Protein AF-A0A1Y2ER21-F1 (afdb_monomer_lite)

Secondary structure (DSSP, 8-state):
-HHHHHHHHHH-S-HHHHHHHHHHHHHHHHHHHHHHHH-PPPPHHHHHHHHHHHHHHHHHHHHHHHHHHHHHHH--

Foldseek 3Di:
DVVQLVVCVVVDPDNPLSVLVVVLVVVVVCVVCCCVVVVDDDDPVVVVVNVVSVVVSVVVVVVVVVVVVVVVVVVD

pLDDT: mean 82.61, std 7.17, range [52.41, 92.56]

Organism: NCBI:txid1754190

InterPro domains:
  IPR000620 EamA domain [PF00892] (5-61)
  IPR037185 Multidrug transporter EmrE superfamily [SSF103481] (15-62)
  IPR039632 Transmembrane protein 42 [PTHR31965] (1-74)

Structure (mmCIF, N/CA/C/O backbone):
data_AF-A0A1Y2ER21-F1
#
_entry.id   AF-A0A1Y2ER21-F1
#
loop_
_atom_site.group_PDB
_atom_site.id
_atom_site.type_symbol
_atom_site.label_atom_id
_atom_site.label_alt_id
_atom_site.label_comp_id
_atom_site.label_asym_id
_atom_site.label_entity_id
_atom_site.label_seq_id
_atom_site.pdbx_PDB_ins_code
_atom_site.Cartn_x
_atom_site.Cartn_y
_atom_site.Cartn_z
_atom_site.occupancy
_atom_site.B_iso_or_equiv
_atom_site.auth_seq_id
_atom_site.auth_comp_id
_atom_site.auth_asym_id
_atom_site.auth_atom_id
_atom_site.pdbx_PDB_model_num
ATOM 1 N N . MET A 1 1 ? 2.885 13.498 4.538 1.00 63.69 1 MET A N 1
ATOM 2 C CA . MET A 1 1 ? 3.294 12.407 5.448 1.00 63.69 1 MET A CA 1
ATOM 3 C C . MET A 1 1 ? 2.954 12.742 6.892 1.00 63.69 1 MET A C 1
ATOM 5 O O . MET A 1 1 ? 1.891 12.337 7.330 1.00 63.69 1 MET A O 1
ATOM 9 N N . TRP A 1 2 ? 3.755 13.553 7.590 1.00 74.94 2 TRP A N 1
ATOM 10 C CA . TRP A 1 2 ? 3.578 13.794 9.028 1.00 74.94 2 TRP A CA 1
ATOM 11 C C . TRP A 1 2 ? 2.212 14.392 9.399 1.00 74.94 2 TRP A C 1
ATOM 13 O O . TRP A 1 2 ? 1.481 13.780 10.163 1.00 74.94 2 TRP A O 1
ATOM 23 N N . ALA A 1 3 ? 1.794 15.503 8.785 1.00 79.06 3 ALA A N 1
ATOM 24 C CA . ALA A 1 3 ? 0.514 16.136 9.126 1.00 79.06 3 ALA A CA 1
ATOM 25 C C . ALA A 1 3 ? -0.711 15.222 8.896 1.00 79.06 3 ALA A C 1
ATOM 27 O O . ALA A 1 3 ? -1.580 15.141 9.758 1.00 79.06 3 ALA A O 1
ATOM 28 N N . ASN A 1 4 ? -0.767 14.490 7.775 1.00 76.50 4 ASN A N 1
ATOM 29 C CA . ASN A 1 4 ? -1.878 13.571 7.483 1.00 76.50 4 ASN A CA 1
ATOM 30 C C . ASN A 1 4 ? -1.867 12.334 8.389 1.00 76.50 4 ASN A C 1
ATOM 32 O O . ASN A 1 4 ? -2.931 11.897 8.816 1.00 76.50 4 ASN A O 1
ATOM 36 N N . PHE A 1 5 ? -0.688 11.801 8.715 1.00 79.56 5 PHE A N 1
ATOM 37 C CA . PHE A 1 5 ? -0.539 10.673 9.631 1.00 79.56 5 PHE A CA 1
ATOM 38 C C . PHE A 1 5 ? -0.981 11.044 11.052 1.00 79.56 5 PHE A C 1
ATOM 40 O O . PHE A 1 5 ? -1.824 10.366 11.633 1.00 79.56 5 PHE A O 1
ATOM 47 N N . THR A 1 6 ? -0.500 12.174 11.578 1.00 79.38 6 THR A N 1
ATOM 48 C CA . THR A 1 6 ? -0.863 12.656 12.919 1.00 79.38 6 THR A CA 1
ATOM 49 C C . THR A 1 6 ? -2.343 13.037 13.001 1.00 79.38 6 THR A C 1
ATOM 51 O O . THR A 1 6 ? -3.008 12.743 13.992 1.00 79.38 6 THR A O 1
ATOM 54 N N . LYS A 1 7 ? -2.902 13.638 11.940 1.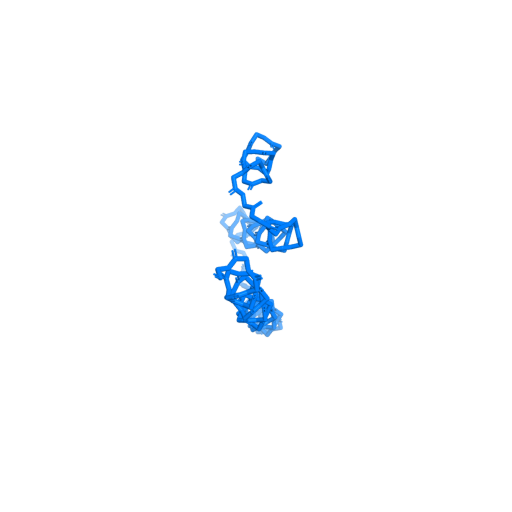00 78.56 7 LYS A N 1
ATOM 55 C CA . LYS A 1 7 ? -4.335 13.963 11.870 1.00 78.56 7 LYS A CA 1
ATOM 56 C C . LYS A 1 7 ? -5.204 12.703 11.820 1.00 78.56 7 LYS A C 1
ATOM 58 O O . LYS A 1 7 ? -6.230 12.656 12.488 1.00 78.56 7 LYS A O 1
ATOM 63 N N . ALA A 1 8 ? -4.789 11.678 11.075 1.00 79.50 8 ALA A N 1
ATOM 64 C CA . ALA A 1 8 ? -5.487 10.397 11.023 1.00 79.50 8 ALA A CA 1
ATOM 65 C C . ALA A 1 8 ? -5.396 9.630 12.353 1.00 79.50 8 ALA A C 1
ATOM 67 O O . ALA A 1 8 ? -6.395 9.067 12.787 1.00 79.50 8 ALA A O 1
ATOM 68 N N . LEU A 1 9 ? -4.250 9.676 13.044 1.00 79.44 9 LEU A N 1
ATOM 69 C CA . LEU A 1 9 ? -4.093 9.113 14.390 1.00 79.44 9 LEU A CA 1
ATOM 70 C C . LEU A 1 9 ? -5.033 9.759 15.410 1.00 79.44 9 LEU A C 1
ATOM 72 O O . LEU A 1 9 ? -5.590 9.058 16.243 1.00 79.44 9 LEU A O 1
ATOM 76 N N . ASN A 1 10 ? -5.221 11.078 15.331 1.00 77.62 10 ASN A N 1
ATOM 77 C CA . ASN A 1 10 ? -6.105 11.802 16.243 1.00 77.62 10 ASN A CA 1
ATOM 78 C C . ASN A 1 10 ? -7.598 11.500 15.996 1.00 77.62 10 ASN A C 1
ATOM 80 O O . ASN A 1 10 ? -8.412 11.580 16.907 1.00 77.62 10 ASN A O 1
ATOM 84 N N . VAL A 1 11 ? -7.972 11.170 14.756 1.00 75.94 11 VAL A N 1
ATOM 85 C CA . VAL A 1 11 ? -9.373 10.919 14.371 1.00 75.94 11 VAL A CA 1
ATOM 86 C C . VAL A 1 11 ? -9.747 9.436 14.451 1.00 75.94 11 VAL A C 1
ATOM 88 O O . VAL A 1 11 ? -10.912 9.116 14.676 1.00 75.94 11 VAL A O 1
ATOM 91 N N . SER A 1 12 ? -8.798 8.519 14.253 1.00 75.31 12 SER A N 1
ATOM 92 C CA . SER A 1 12 ? -9.092 7.085 14.223 1.00 75.31 12 SER A CA 1
ATOM 93 C C . SER A 1 12 ? -8.985 6.438 15.604 1.00 75.31 12 SER A C 1
ATOM 95 O O . SER A 1 12 ? -8.089 6.740 16.386 1.00 75.31 12 SER A O 1
ATOM 97 N N . SER A 1 13 ? -9.821 5.437 15.843 1.00 69.81 13 SER A N 1
ATOM 98 C CA . SER A 1 13 ? -9.738 4.514 16.980 1.00 69.81 13 SER A CA 1
ATOM 99 C C . SER A 1 13 ? -8.562 3.522 16.886 1.00 69.81 13 SER A C 1
ATOM 101 O O . SER A 1 13 ? -8.267 2.825 17.857 1.00 69.81 13 SER A O 1
ATOM 103 N N . SER A 1 14 ? -7.885 3.443 15.730 1.00 75.88 14 SER A N 1
ATOM 104 C CA . SER A 1 14 ? -6.867 2.437 15.415 1.00 75.88 14 SER A CA 1
ATOM 105 C C . SER A 1 14 ? -5.548 3.012 14.902 1.00 75.88 14 SER A C 1
ATOM 107 O O . SER A 1 14 ? -5.365 3.281 13.712 1.00 75.88 14 SER A O 1
ATOM 109 N N . SER A 1 15 ? -4.553 3.069 15.783 1.00 80.62 15 SER A N 1
ATOM 110 C CA . SER A 1 15 ? -3.190 3.475 15.411 1.00 80.62 15 SER A CA 1
ATOM 111 C C . SER A 1 15 ? -2.525 2.528 14.395 1.00 80.62 15 SER A C 1
ATOM 113 O O . SER A 1 15 ? -1.823 2.967 13.477 1.00 80.62 15 SER A O 1
ATOM 115 N N . ILE A 1 16 ? -2.795 1.221 14.501 1.00 83.50 16 ILE A N 1
ATOM 116 C CA . ILE A 1 16 ? -2.227 0.204 13.603 1.00 83.50 16 ILE A CA 1
ATOM 117 C C . ILE A 1 16 ? -2.776 0.382 12.186 1.00 83.50 16 ILE A C 1
ATOM 119 O O . ILE A 1 16 ? -2.006 0.371 11.227 1.00 83.50 16 ILE A O 1
ATOM 123 N N . GLN A 1 17 ? -4.083 0.615 12.044 1.00 83.44 17 GLN A N 1
ATOM 124 C CA . GLN A 1 17 ? -4.707 0.844 10.742 1.00 83.44 17 GLN A CA 1
ATOM 125 C C . GLN A 1 17 ? -4.111 2.076 10.058 1.00 83.44 17 GLN A C 1
ATOM 127 O O . GLN A 1 17 ? -3.683 1.999 8.906 1.00 83.44 17 GLN A O 1
ATOM 132 N N . VAL A 1 18 ? -4.025 3.198 10.776 1.00 86.00 18 VAL A N 1
ATOM 133 C CA . VAL A 1 18 ? -3.471 4.442 10.228 1.00 86.00 18 VAL A CA 1
ATOM 134 C C . VAL A 1 18 ? -2.027 4.247 9.767 1.00 86.00 18 VAL A C 1
ATOM 136 O O . VAL A 1 18 ? -1.665 4.697 8.682 1.00 86.00 18 VAL A O 1
ATOM 139 N N . THR A 1 19 ? -1.218 3.519 10.539 1.00 87.75 19 THR A N 1
ATOM 140 C CA . THR A 1 19 ? 0.177 3.212 10.186 1.00 87.75 19 THR A CA 1
ATOM 141 C C . THR A 1 19 ? 0.282 2.333 8.945 1.00 87.75 19 THR A C 1
ATOM 143 O O . THR A 1 19 ? 1.067 2.639 8.048 1.00 87.75 19 THR A O 1
ATOM 146 N N . VAL A 1 20 ? -0.536 1.284 8.843 1.00 87.69 20 VAL A N 1
ATOM 147 C CA . VAL A 1 20 ? -0.523 0.367 7.694 1.00 87.69 20 VAL A CA 1
ATOM 148 C C . VAL A 1 20 ? -0.959 1.077 6.414 1.00 87.69 20 VAL A C 1
ATOM 150 O O . VAL A 1 20 ? -0.260 0.987 5.407 1.00 87.69 20 VAL A O 1
ATOM 153 N N . ILE A 1 21 ? -2.051 1.849 6.453 1.00 86.69 21 ILE A N 1
ATOM 154 C CA . ILE A 1 21 ? -2.504 2.642 5.299 1.00 86.69 21 ILE A CA 1
ATOM 155 C C . ILE A 1 21 ? -1.460 3.684 4.893 1.00 86.69 21 ILE A C 1
ATOM 157 O O . ILE A 1 21 ? -1.216 3.875 3.701 1.00 86.69 21 ILE A O 1
ATOM 161 N N . ASN A 1 22 ? -0.815 4.337 5.858 1.00 88.38 22 ASN A N 1
ATOM 162 C CA . ASN A 1 22 ? 0.227 5.321 5.588 1.00 88.38 22 ASN A CA 1
ATOM 163 C C . ASN A 1 22 ? 1.444 4.687 4.889 1.00 88.38 22 ASN A C 1
ATOM 165 O O . ASN A 1 22 ? 1.917 5.208 3.879 1.00 88.38 22 ASN A O 1
ATOM 169 N N . SER A 1 23 ? 1.911 3.537 5.378 1.00 88.50 23 SER A N 1
ATOM 170 C CA . SER A 1 23 ? 3.016 2.789 4.767 1.00 88.50 23 SER A CA 1
ATOM 171 C C . SER A 1 23 ? 2.656 2.231 3.387 1.00 88.50 23 SER A C 1
ATOM 173 O O . SER A 1 23 ? 3.459 2.344 2.4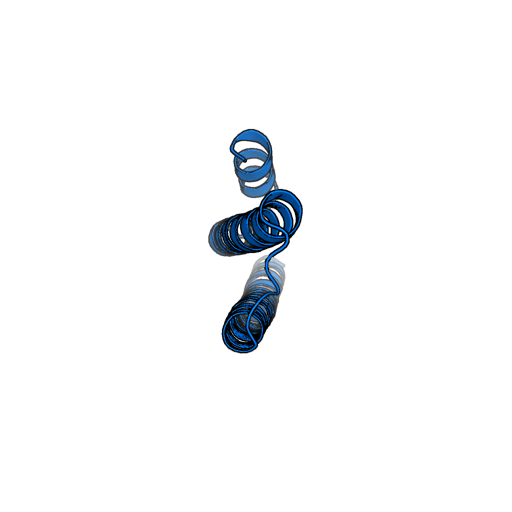63 1.00 88.50 23 SER A O 1
ATOM 175 N N . ALA A 1 24 ? 1.442 1.702 3.209 1.00 87.69 24 ALA A N 1
ATOM 176 C CA . ALA A 1 24 ? 0.957 1.229 1.911 1.00 87.69 24 ALA A CA 1
ATOM 177 C C . ALA A 1 24 ? 0.856 2.374 0.892 1.00 87.69 24 ALA A C 1
ATOM 179 O O . ALA A 1 24 ? 1.301 2.240 -0.245 1.00 87.69 24 ALA A O 1
ATOM 180 N N . THR A 1 25 ? 0.345 3.533 1.316 1.00 88.31 25 THR A N 1
ATOM 181 C CA . THR A 1 25 ? 0.259 4.733 0.471 1.00 88.31 25 THR A CA 1
ATOM 182 C C . THR A 1 25 ? 1.642 5.201 0.038 1.00 88.31 25 THR A C 1
ATOM 184 O O . THR A 1 25 ? 1.832 5.514 -1.132 1.00 88.31 25 THR A O 1
ATOM 187 N N . ASN A 1 26 ? 2.621 5.205 0.949 1.00 89.31 26 ASN A N 1
ATOM 188 C CA . ASN A 1 26 ? 4.006 5.518 0.602 1.00 89.31 26 ASN A CA 1
AT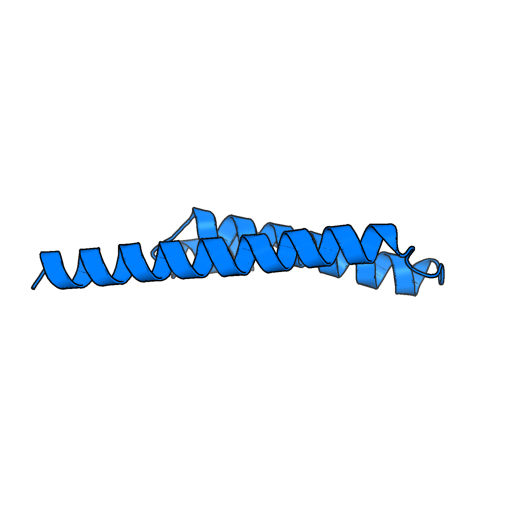OM 189 C C . ASN A 1 26 ? 4.577 4.555 -0.426 1.00 89.31 26 ASN A C 1
ATOM 191 O O . ASN A 1 26 ? 5.153 5.003 -1.409 1.00 89.31 26 ASN A O 1
ATOM 195 N N . PHE A 1 27 ? 4.399 3.250 -0.219 1.00 88.44 27 PHE A N 1
ATOM 196 C CA . PHE A 1 27 ? 4.896 2.240 -1.145 1.00 88.44 27 PHE A CA 1
ATOM 197 C C . PHE A 1 27 ? 4.298 2.422 -2.546 1.00 88.44 27 PHE A C 1
ATOM 199 O O . PHE A 1 27 ? 5.033 2.468 -3.532 1.00 88.44 27 PHE A O 1
ATOM 206 N N . CYS A 1 28 ? 2.978 2.612 -2.634 1.00 87.31 28 CYS A N 1
ATOM 207 C CA . CYS A 1 28 ? 2.298 2.882 -3.898 1.00 87.31 28 CYS A CA 1
ATOM 208 C C . CYS A 1 28 ? 2.776 4.189 -4.539 1.00 87.31 28 CYS A C 1
ATOM 210 O O . CYS A 1 28 ? 3.041 4.221 -5.736 1.00 87.31 28 CYS A O 1
ATOM 212 N N . LEU A 1 29 ? 2.921 5.262 -3.758 1.00 88.38 29 LEU A N 1
ATOM 213 C CA . LEU A 1 29 ? 3.363 6.558 -4.265 1.00 88.38 29 LEU A CA 1
ATOM 214 C C . LEU A 1 29 ? 4.797 6.490 -4.798 1.00 88.38 29 LEU A C 1
ATOM 216 O O . LEU A 1 29 ? 5.063 6.992 -5.885 1.00 88.38 29 LEU A O 1
ATOM 220 N N . THR A 1 30 ? 5.706 5.838 -4.071 1.00 87.38 30 THR A N 1
ATOM 221 C CA . THR A 1 30 ? 7.083 5.605 -4.519 1.00 87.38 30 THR A CA 1
ATOM 222 C C . THR A 1 30 ? 7.116 4.759 -5.784 1.00 87.38 30 THR A C 1
ATOM 224 O O . THR A 1 30 ? 7.896 5.061 -6.678 1.00 87.38 30 THR A O 1
ATOM 227 N N . ALA A 1 31 ? 6.258 3.746 -5.906 1.00 87.31 31 ALA A N 1
ATOM 228 C CA . ALA A 1 31 ? 6.181 2.937 -7.116 1.00 87.31 31 ALA A CA 1
ATOM 229 C C . ALA A 1 31 ? 5.648 3.725 -8.323 1.00 87.31 31 ALA A C 1
ATOM 231 O O . ALA A 1 31 ? 6.218 3.628 -9.405 1.00 87.31 31 ALA A O 1
ATOM 232 N N . ILE A 1 32 ? 4.607 4.545 -8.139 1.00 86.38 32 ILE A N 1
ATOM 233 C CA . ILE A 1 32 ? 4.060 5.410 -9.197 1.00 86.38 32 ILE A CA 1
ATOM 234 C C . ILE A 1 32 ? 5.098 6.448 -9.623 1.00 86.38 32 ILE A C 1
ATOM 236 O O . ILE A 1 32 ? 5.346 6.615 -10.813 1.00 86.38 32 ILE A O 1
ATOM 240 N N . LEU A 1 33 ? 5.726 7.131 -8.663 1.00 87.75 33 LEU A N 1
ATOM 241 C CA . LEU A 1 33 ? 6.769 8.116 -8.946 1.00 87.75 33 LEU A CA 1
ATOM 242 C C . LEU A 1 33 ? 7.988 7.464 -9.597 1.00 87.75 33 LEU A C 1
ATOM 244 O O . LEU A 1 33 ? 8.515 8.008 -10.558 1.00 87.75 33 LEU A O 1
ATOM 248 N N . GLY A 1 34 ? 8.406 6.290 -9.124 1.00 86.06 34 GLY A N 1
ATOM 249 C CA . GLY A 1 34 ? 9.485 5.517 -9.731 1.00 86.06 34 GLY A CA 1
ATOM 250 C C . GLY A 1 34 ? 9.162 5.135 -11.174 1.00 86.06 34 GLY A C 1
ATOM 251 O O . GLY A 1 34 ? 9.981 5.353 -12.062 1.00 86.06 34 GLY A O 1
ATOM 252 N N . HIS A 1 35 ? 7.940 4.667 -11.436 1.00 84.62 35 HIS A N 1
ATOM 253 C CA . HIS A 1 35 ? 7.494 4.371 -12.794 1.00 84.62 35 HIS A CA 1
ATOM 254 C C . HIS A 1 35 ? 7.519 5.611 -13.692 1.00 84.62 35 HIS A C 1
ATOM 256 O O . HIS A 1 35 ? 8.007 5.555 -14.814 1.00 84.62 35 HIS A O 1
ATOM 262 N N . LEU A 1 36 ? 7.012 6.738 -13.190 1.00 86.75 36 LEU A N 1
ATOM 263 C CA . LEU A 1 36 ? 6.857 7.964 -13.966 1.00 86.75 36 LEU A CA 1
ATOM 264 C C . LEU A 1 36 ? 8.203 8.652 -14.239 1.00 86.75 36 LEU A C 1
ATOM 266 O O . LEU A 1 36 ? 8.402 9.189 -15.324 1.00 86.75 36 LEU A O 1
ATOM 270 N N . ILE A 1 37 ? 9.136 8.611 -13.281 1.00 90.06 37 ILE A N 1
ATOM 271 C CA . ILE A 1 37 ? 10.466 9.231 -13.396 1.00 90.06 37 ILE A CA 1
ATOM 272 C C . ILE A 1 37 ? 11.410 8.376 -14.248 1.00 90.06 37 ILE A C 1
ATOM 274 O O . ILE A 1 37 ? 12.124 8.920 -15.086 1.00 90.06 37 ILE A O 1
ATOM 278 N N . PHE A 1 38 ? 11.427 7.056 -14.047 1.00 86.19 38 PHE A N 1
ATOM 279 C CA . PHE A 1 38 ? 12.384 6.164 -14.713 1.00 86.19 38 PHE A CA 1
ATOM 280 C C . PHE A 1 38 ? 11.819 5.490 -15.973 1.00 86.19 38 PHE A C 1
ATOM 282 O O . PHE A 1 38 ? 12.581 4.893 -16.724 1.00 86.19 38 PHE A O 1
ATOM 289 N N . SER A 1 39 ? 10.505 5.591 -16.231 1.00 77.44 39 SER A N 1
ATOM 290 C CA . SER A 1 39 ? 9.800 4.938 -17.355 1.00 77.44 39 SER A CA 1
ATOM 291 C C . SER A 1 39 ? 10.047 3.427 -17.475 1.00 77.44 39 SER A C 1
ATOM 293 O O . SER A 1 39 ? 9.811 2.836 -18.528 1.00 77.44 39 SER A O 1
ATOM 295 N N . GLU A 1 40 ? 10.490 2.771 -16.400 1.00 75.75 40 GLU A N 1
ATOM 296 C CA . GLU A 1 40 ? 10.712 1.329 -16.405 1.00 75.75 40 GLU A CA 1
ATOM 297 C C . GLU A 1 40 ? 9.404 0.569 -16.152 1.00 75.75 40 GLU A C 1
ATOM 299 O O . GLU A 1 40 ? 8.641 0.940 -15.250 1.00 75.75 40 GLU A O 1
ATOM 304 N N . PRO A 1 41 ? 9.121 -0.503 -16.913 1.00 73.56 41 PRO A N 1
ATOM 305 C CA . PRO A 1 41 ? 7.947 -1.329 -16.687 1.00 73.56 41 PRO A CA 1
ATOM 306 C C . PRO A 1 41 ? 8.059 -2.054 -15.340 1.00 73.56 41 PRO A C 1
ATOM 308 O O . PRO A 1 41 ? 9.052 -2.722 -15.053 1.00 73.56 41 PRO A O 1
ATOM 311 N N . LEU A 1 42 ? 7.014 -1.959 -14.514 1.00 79.19 42 LEU A N 1
ATOM 312 C CA . LEU A 1 42 ? 6.974 -2.677 -13.241 1.00 79.19 42 LEU A CA 1
ATOM 313 C C . LEU A 1 42 ? 6.884 -4.177 -13.502 1.00 79.19 42 LEU A C 1
ATOM 315 O O . LEU A 1 42 ? 5.980 -4.652 -14.193 1.00 79.19 42 LEU A O 1
ATOM 319 N N . SER A 1 43 ? 7.828 -4.924 -12.930 1.00 83.19 43 SER A N 1
ATOM 320 C CA . SER A 1 43 ? 7.895 -6.372 -13.090 1.00 83.19 43 SER A CA 1
ATOM 321 C C . SER A 1 43 ? 6.650 -7.061 -12.516 1.00 83.19 43 SER A C 1
ATOM 323 O O . SER A 1 43 ? 6.010 -6.580 -11.579 1.00 83.19 43 SER A O 1
ATOM 325 N N . LEU A 1 44 ? 6.326 -8.249 -13.033 1.00 81.31 44 LEU A N 1
ATOM 326 C CA . LEU A 1 44 ? 5.257 -9.106 -12.493 1.00 81.31 44 LEU A CA 1
ATOM 327 C C . LEU A 1 44 ? 5.436 -9.403 -10.989 1.00 81.31 44 LEU A C 1
ATOM 329 O O . LEU A 1 44 ? 4.452 -9.542 -10.265 1.00 81.31 44 LEU A O 1
ATOM 333 N N . GLN A 1 45 ? 6.680 -9.444 -10.497 1.00 84.88 45 GLN A N 1
ATOM 334 C CA . GLN A 1 45 ? 6.982 -9.616 -9.071 1.00 84.88 45 GLN A CA 1
ATOM 335 C C . GLN A 1 45 ? 6.510 -8.426 -8.228 1.00 84.88 45 GLN A C 1
ATOM 337 O O . GLN A 1 45 ? 6.037 -8.615 -7.107 1.00 84.88 45 GLN A O 1
ATOM 342 N N . TRP A 1 46 ? 6.590 -7.204 -8.761 1.00 85.38 46 TRP A N 1
ATOM 343 C CA . TRP A 1 46 ? 6.080 -6.022 -8.072 1.00 85.38 46 TRP A CA 1
ATOM 344 C C . TRP A 1 46 ? 4.558 -6.085 -7.912 1.00 85.38 46 TRP A C 1
ATOM 346 O O . TRP A 1 46 ? 4.047 -5.850 -6.818 1.00 85.38 46 TRP A O 1
ATOM 356 N N . TRP A 1 47 ? 3.838 -6.487 -8.963 1.00 85.19 47 TRP A N 1
ATOM 357 C CA . TRP A 1 47 ? 2.386 -6.687 -8.906 1.00 85.19 47 TRP A CA 1
ATOM 358 C C . TRP A 1 47 ? 1.985 -7.741 -7.874 1.00 85.19 47 TRP A C 1
ATOM 360 O O . TRP A 1 47 ? 1.007 -7.556 -7.147 1.00 85.19 47 TRP A O 1
ATOM 370 N N . PHE A 1 48 ? 2.774 -8.810 -7.750 1.00 91.94 48 PHE A N 1
ATOM 371 C CA . PHE A 1 48 ? 2.580 -9.810 -6.705 1.00 91.94 48 PHE A CA 1
ATOM 372 C C . PHE A 1 48 ? 2.721 -9.192 -5.304 1.00 91.94 48 PHE A C 1
ATOM 374 O O . PHE A 1 48 ? 1.830 -9.347 -4.468 1.00 91.94 48 PHE A O 1
ATOM 381 N N . GLY A 1 49 ? 3.777 -8.407 -5.067 1.00 89.75 49 GLY A N 1
ATOM 382 C CA . GLY A 1 49 ? 3.965 -7.674 -3.810 1.00 89.75 49 GLY A CA 1
ATOM 383 C C . GLY A 1 49 ? 2.832 -6.685 -3.512 1.00 89.75 49 GLY A C 1
ATOM 384 O O . GLY A 1 49 ? 2.311 -6.658 -2.398 1.00 89.75 49 GLY A O 1
ATOM 385 N N . ALA A 1 50 ? 2.387 -5.925 -4.516 1.00 88.81 50 ALA A N 1
ATOM 386 C CA . ALA A 1 50 ? 1.264 -5.002 -4.385 1.00 88.81 50 ALA A CA 1
ATOM 387 C C . ALA A 1 50 ? -0.032 -5.736 -4.001 1.00 88.81 50 ALA A C 1
ATOM 389 O O . ALA A 1 50 ? -0.741 -5.300 -3.094 1.00 88.81 50 ALA A O 1
ATOM 390 N N . SER A 1 51 ? -0.311 -6.888 -4.621 1.00 90.94 51 SER A N 1
ATOM 391 C CA . SER A 1 51 ? -1.481 -7.710 -4.287 1.00 90.94 51 SER A CA 1
ATOM 392 C C . SER A 1 51 ? -1.448 -8.213 -2.840 1.00 90.94 51 SER A C 1
ATOM 394 O O . SER A 1 51 ? -2.473 -8.193 -2.153 1.00 90.94 51 SER A O 1
ATOM 396 N N . LEU A 1 52 ? -0.263 -8.579 -2.337 1.00 91.88 52 LEU A N 1
ATOM 397 C CA . LEU A 1 52 ? -0.067 -9.007 -0.955 1.00 91.88 52 LEU A CA 1
ATOM 398 C C . LEU A 1 52 ? -0.343 -7.855 0.023 1.00 91.88 52 LEU A C 1
ATOM 400 O O . LEU A 1 52 ? -1.059 -8.042 1.005 1.00 91.88 52 LEU A O 1
ATOM 404 N N . ILE A 1 53 ? 0.172 -6.654 -0.267 1.00 90.94 53 ILE A N 1
ATOM 405 C CA . ILE A 1 53 ? -0.046 -5.454 0.557 1.00 90.94 53 ILE A CA 1
ATOM 406 C C . ILE A 1 53 ? -1.532 -5.082 0.592 1.00 90.94 53 ILE A C 1
ATOM 408 O O . ILE A 1 53 ? -2.073 -4.807 1.667 1.00 90.94 53 ILE A O 1
ATOM 412 N N . VAL A 1 54 ? -2.213 -5.108 -0.557 1.00 89.06 54 VAL A N 1
ATOM 413 C CA . VAL A 1 54 ? -3.657 -4.838 -0.639 1.00 89.06 54 VAL A CA 1
ATOM 414 C C . VAL A 1 54 ? -4.437 -5.868 0.177 1.00 89.06 54 VAL A C 1
ATOM 416 O O . VAL A 1 54 ? -5.256 -5.492 1.015 1.00 89.06 54 VAL A O 1
ATOM 419 N N . THR A 1 55 ? -4.133 -7.155 0.006 1.00 92.56 55 THR A N 1
ATOM 420 C CA . THR A 1 55 ? -4.794 -8.245 0.739 1.00 92.56 55 THR A CA 1
ATOM 421 C C . THR A 1 55 ? -4.591 -8.110 2.249 1.00 92.56 55 THR A C 1
ATOM 423 O O . THR A 1 55 ? -5.556 -8.172 3.013 1.00 92.56 55 THR A O 1
ATOM 426 N N . GLY A 1 56 ? -3.357 -7.845 2.691 1.00 89.62 56 GLY A N 1
ATOM 427 C CA . GLY A 1 56 ? -3.038 -7.621 4.100 1.00 89.62 56 GLY A CA 1
ATOM 428 C C . GLY A 1 56 ? -3.772 -6.413 4.686 1.00 89.62 56 GLY A C 1
ATOM 429 O O . GLY A 1 56 ? -4.290 -6.488 5.798 1.00 89.62 56 GLY A O 1
ATOM 430 N N . THR A 1 57 ? -3.896 -5.328 3.917 1.00 88.25 57 THR A N 1
ATOM 431 C CA . THR A 1 57 ? -4.616 -4.116 4.342 1.00 88.25 57 THR A CA 1
ATOM 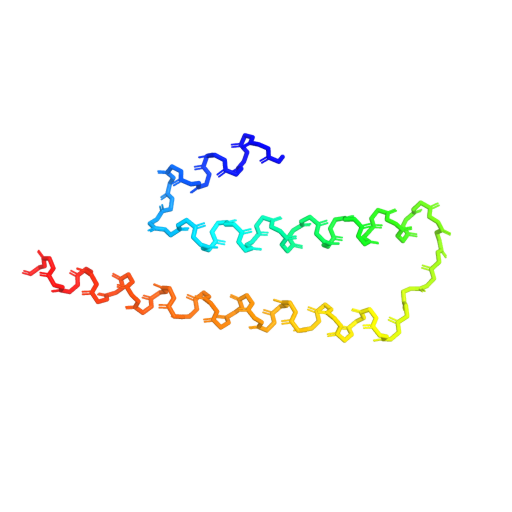432 C C . THR A 1 57 ? -6.120 -4.373 4.498 1.00 88.25 57 THR A C 1
ATOM 434 O O . THR A 1 57 ? -6.722 -3.917 5.470 1.00 88.25 57 THR A O 1
ATOM 437 N N . VAL A 1 58 ? -6.735 -5.136 3.585 1.00 87.94 58 VAL A N 1
ATOM 438 C CA . VAL A 1 58 ? -8.164 -5.503 3.650 1.00 87.94 58 VAL A CA 1
ATOM 439 C C . VAL A 1 58 ? -8.458 -6.421 4.840 1.00 87.94 58 VAL A C 1
ATOM 441 O O . VAL A 1 58 ? -9.442 -6.203 5.554 1.00 87.94 58 VAL A O 1
ATOM 444 N N . LEU A 1 59 ? -7.593 -7.407 5.094 1.00 89.81 59 LEU A N 1
ATOM 445 C CA . LEU A 1 59 ? -7.697 -8.287 6.262 1.00 89.81 59 LEU A CA 1
ATOM 446 C C . LEU A 1 59 ? -7.627 -7.486 7.567 1.00 89.81 59 LEU A C 1
ATOM 448 O O . LEU A 1 59 ? -8.526 -7.584 8.400 1.00 89.81 59 LEU A O 1
ATOM 452 N N . LEU A 1 60 ? -6.617 -6.624 7.704 1.00 87.62 60 LEU A N 1
ATOM 453 C CA . LEU A 1 60 ? -6.456 -5.750 8.870 1.00 87.62 60 LEU A CA 1
ATOM 45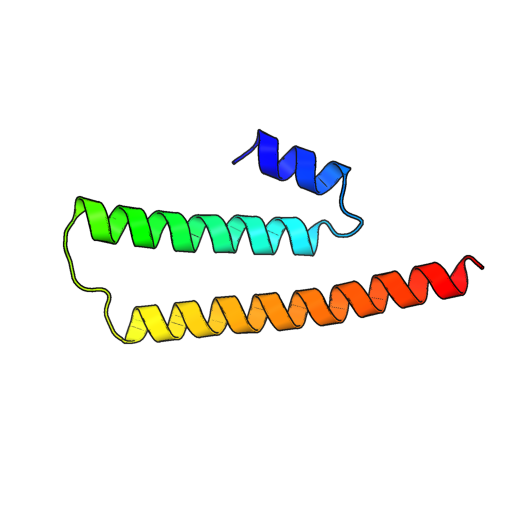4 C C . LEU A 1 60 ? -7.662 -4.838 9.091 1.00 87.62 60 LEU A C 1
ATOM 456 O O . LEU A 1 60 ? -8.124 -4.698 10.221 1.00 87.62 60 LEU A O 1
ATOM 460 N N . ASN A 1 61 ? -8.193 -4.236 8.026 1.00 84.88 61 ASN A N 1
ATOM 461 C CA . ASN A 1 61 ? -9.376 -3.383 8.119 1.00 84.88 61 ASN A CA 1
ATOM 462 C C . ASN A 1 61 ? -10.600 -4.166 8.624 1.00 84.88 61 ASN A C 1
ATOM 464 O O . ASN A 1 61 ? -11.368 -3.663 9.441 1.00 84.88 61 ASN A O 1
ATOM 468 N N . THR A 1 62 ? -10.761 -5.414 8.181 1.00 85.12 62 THR A N 1
ATOM 469 C CA . THR A 1 62 ? -11.879 -6.277 8.592 1.00 85.12 62 THR A CA 1
ATOM 470 C C . THR A 1 62 ? -11.799 -6.637 10.077 1.00 85.12 62 THR A C 1
ATOM 472 O O . THR A 1 62 ? -12.790 -6.497 10.800 1.00 85.12 62 THR A O 1
ATOM 475 N N . GLU A 1 63 ? -10.614 -7.021 10.560 1.00 85.56 63 GLU A N 1
ATOM 476 C CA . GLU A 1 63 ? -10.383 -7.298 11.984 1.00 85.56 63 GLU A CA 1
ATOM 477 C C . GLU A 1 63 ? -10.573 -6.041 12.841 1.00 85.56 63 GLU A C 1
ATOM 479 O O . GLU A 1 63 ? -11.212 -6.085 13.895 1.00 85.56 63 GLU A O 1
ATOM 484 N N . MET A 1 64 ? -10.106 -4.889 12.355 1.00 81.19 64 MET A N 1
ATOM 485 C CA . MET A 1 64 ? -10.268 -3.621 13.059 1.00 81.19 64 MET A CA 1
ATOM 486 C C . MET A 1 64 ? -11.740 -3.218 13.194 1.00 81.19 64 MET A C 1
ATOM 488 O O . MET A 1 64 ? -12.184 -2.864 14.288 1.00 81.19 64 MET A O 1
ATOM 492 N N . GLN A 1 65 ? -12.530 -3.345 12.121 1.00 82.12 65 GLN A N 1
ATOM 493 C CA . GLN A 1 65 ? -13.971 -3.082 12.173 1.00 82.12 65 GLN A CA 1
ATOM 494 C C . GLN A 1 65 ? -14.700 -4.014 13.144 1.00 82.12 65 GLN A C 1
ATOM 496 O O . GLN A 1 65 ? -15.670 -3.612 13.793 1.00 82.12 65 GLN A O 1
ATOM 501 N N . LYS A 1 66 ? -14.246 -5.264 13.262 1.00 82.19 66 LYS A N 1
ATOM 502 C CA . LYS A 1 66 ? -14.795 -6.223 14.223 1.00 82.19 66 LYS A CA 1
ATOM 503 C C . LYS A 1 66 ? -14.498 -5.797 15.663 1.00 82.19 66 LYS A C 1
ATOM 505 O O . LYS A 1 66 ? -15.405 -5.841 16.495 1.00 82.19 66 LYS A O 1
ATOM 510 N N . ILE A 1 67 ? -13.273 -5.351 15.947 1.00 82.31 67 ILE A N 1
ATOM 511 C CA . ILE A 1 67 ? -12.864 -4.842 17.267 1.00 82.31 67 ILE A CA 1
ATOM 512 C C . ILE A 1 67 ? -13.664 -3.584 17.634 1.00 82.31 67 ILE A C 1
ATOM 514 O O . ILE A 1 67 ? -14.226 -3.525 18.728 1.00 82.31 67 ILE A O 1
ATOM 518 N N . GLU A 1 68 ? -13.803 -2.623 16.716 1.00 81.06 68 GLU A N 1
ATOM 519 C CA . GLU A 1 68 ? -14.616 -1.418 16.941 1.00 81.06 68 GLU A CA 1
ATOM 520 C C . GLU A 1 68 ? -16.087 -1.746 17.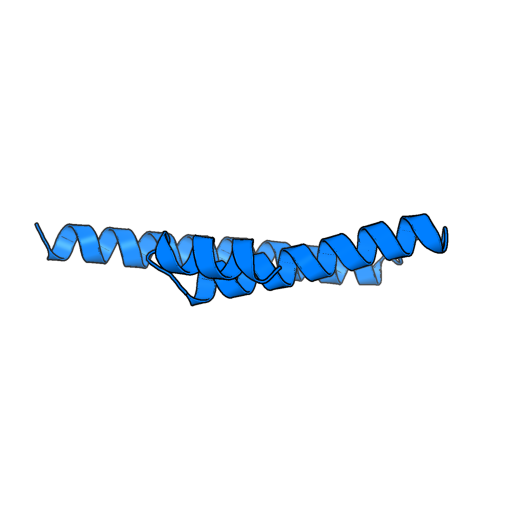225 1.00 81.06 68 GLU A C 1
ATOM 522 O O . GLU A 1 68 ? -16.684 -1.189 18.149 1.00 81.06 68 GLU A O 1
ATOM 527 N N . LYS A 1 69 ? -16.695 -2.660 16.453 1.00 77.75 69 LYS A N 1
ATOM 528 C CA . LYS A 1 69 ? -18.088 -3.079 16.676 1.00 77.75 69 LYS A CA 1
ATOM 529 C C . LYS A 1 69 ? -18.266 -3.742 18.040 1.00 77.75 69 LYS A C 1
ATOM 531 O O . LYS A 1 69 ? -19.229 -3.428 18.733 1.00 77.75 69 LYS A O 1
ATOM 536 N N . GLN A 1 70 ? -17.339 -4.608 18.455 1.00 76.50 70 GLN A N 1
ATOM 537 C CA . GLN A 1 70 ? -17.392 -5.228 19.782 1.00 76.50 70 GLN A CA 1
ATOM 538 C C . GLN A 1 70 ? -17.218 -4.212 20.914 1.00 76.50 70 GLN A C 1
ATOM 540 O O . GLN A 1 70 ? -17.928 -4.301 21.914 1.00 76.50 70 GLN A O 1
ATOM 545 N N . GLN A 1 71 ? -16.337 -3.220 20.755 1.00 77.50 71 GLN A N 1
ATOM 546 C CA . GLN A 1 71 ? -16.198 -2.138 21.732 1.00 77.50 71 GLN A CA 1
ATOM 547 C C . GLN A 1 71 ? -17.492 -1.325 21.863 1.00 77.50 71 GLN A C 1
ATOM 549 O O . GLN A 1 71 ? -17.939 -1.085 22.979 1.00 77.50 71 GLN A O 1
ATOM 554 N N . LYS A 1 72 ? -18.155 -0.974 20.752 1.00 72.06 72 LYS A N 1
ATOM 555 C CA . LYS A 1 72 ? -19.435 -0.242 20.796 1.00 72.06 72 LYS A CA 1
ATOM 556 C C . LYS A 1 72 ? -20.576 -1.040 21.436 1.00 72.06 72 LYS A C 1
ATOM 558 O O . LYS A 1 72 ? -21.429 -0.439 22.076 1.00 72.06 72 LYS A O 1
ATOM 563 N N . ILE A 1 73 ? -20.589 -2.366 21.284 1.00 77.69 73 ILE A N 1
ATOM 564 C CA . ILE A 1 73 ? -21.589 -3.248 21.914 1.00 77.69 73 ILE A CA 1
ATOM 565 C C . ILE A 1 73 ? -21.338 -3.390 23.423 1.00 77.69 73 ILE A C 1
ATOM 567 O O . ILE A 1 73 ? -22.293 -3.481 24.176 1.00 77.69 73 ILE A O 1
ATOM 571 N N . LYS A 1 74 ? -20.077 -3.377 23.877 1.00 68.06 74 LYS A N 1
ATOM 572 C CA . LYS A 1 74 ? -19.720 -3.476 25.307 1.00 68.06 74 LYS A CA 1
ATOM 573 C C . LYS A 1 74 ? -19.986 -2.202 26.118 1.00 68.06 74 LYS A C 1
ATOM 575 O O . LYS A 1 74 ? -20.030 -2.275 27.340 1.00 68.06 74 LYS A O 1
ATOM 580 N N . ILE A 1 75 ? -20.058 -1.048 25.453 1.00 67.25 75 ILE A N 1
ATOM 581 C CA . ILE A 1 75 ? -20.236 0.273 26.084 1.00 67.25 75 ILE A CA 1
ATOM 582 C C . ILE A 1 75 ? -21.729 0.657 26.181 1.00 67.25 75 ILE A C 1
ATOM 584 O O . ILE A 1 75 ? -22.070 1.609 26.879 1.00 67.25 75 ILE A O 1
ATOM 588 N N . LYS A 1 76 ? -22.615 -0.072 25.492 1.00 52.41 76 LYS A N 1
ATOM 589 C CA . LYS A 1 76 ? -24.066 0.140 25.491 1.00 52.41 76 LYS A CA 1
ATOM 590 C C . LYS A 1 76 ? -24.759 -0.844 26.426 1.00 52.41 76 LYS A C 1
ATOM 592 O O . LYS A 1 76 ? -25.774 -0.430 27.022 1.00 52.41 76 LYS A O 1
#

Radius of gyration: 15.95 Å; chains: 1; bounding box: 36×26×43 Å

Sequence (76 aa):
MWANFTKALNVSSSSIQVTVINSATNFCLTAILGHLIFSEPLSLQWWFGASLIVTGTVLLNTEMQKIEKQQKIKIK